Protein AF-A0A1I8HF04-F1 (afdb_monomer_lite)

Foldseek 3Di:
DDDPPPPPPDPPPPPPPPDQLVNVLVVLVVVCVVVVQDLVSLLSNLVSCVSNVHDLVVSVVSLVSSLVSPHPDPVSNVVSVVSNCVVCVVNVNDDDPPPPPPPPPPDDDDD

Structure (mmCIF, N/CA/C/O backbone):
data_AF-A0A1I8HF04-F1
#
_entry.id   AF-A0A1I8HF04-F1
#
loop_
_atom_site.group_PDB
_atom_site.id
_atom_site.type_symbol
_atom_site.label_atom_id
_atom_site.label_alt_id
_atom_site.label_comp_id
_atom_site.label_asym_id
_atom_site.label_entity_id
_atom_site.label_seq_id
_atom_site.pdbx_PDB_ins_code
_atom_site.Cartn_x
_atom_site.Cartn_y
_atom_site.Cartn_z
_atom_site.occupancy
_atom_site.B_iso_or_equiv
_atom_site.auth_seq_id
_atom_site.auth_comp_id
_atom_site.auth_asym_id
_atom_site.auth_atom_id
_atom_site.pdbx_PDB_model_num
ATOM 1 N N . GLN A 1 1 ? 12.000 28.222 30.928 1.00 45.00 1 GLN A N 1
ATOM 2 C CA . GLN A 1 1 ? 10.566 27.927 30.744 1.00 45.00 1 GLN A CA 1
ATOM 3 C C . GLN A 1 1 ? 10.347 27.558 29.289 1.00 45.00 1 GLN A C 1
ATOM 5 O O . GLN A 1 1 ? 10.874 28.218 28.402 1.00 45.00 1 GLN A O 1
ATOM 10 N N . GLU A 1 2 ? 9.708 26.416 29.094 1.00 43.41 2 GLU A N 1
ATOM 11 C CA . GLU A 1 2 ? 9.707 25.580 27.898 1.00 43.41 2 GLU A CA 1
ATOM 12 C C . GLU A 1 2 ? 8.714 26.113 26.850 1.00 43.41 2 GLU A C 1
ATOM 14 O O . GLU A 1 2 ? 7.503 26.043 27.045 1.00 43.41 2 GLU A O 1
ATOM 19 N N . GLN A 1 3 ? 9.204 26.665 25.735 1.00 46.62 3 GLN A N 1
ATOM 20 C CA . GLN A 1 3 ? 8.350 27.036 24.603 1.00 46.62 3 GLN A CA 1
ATOM 21 C C . GLN A 1 3 ? 8.121 25.803 23.728 1.00 46.62 3 GLN A C 1
ATOM 23 O O . GLN A 1 3 ? 8.867 25.523 22.791 1.00 46.62 3 GLN A O 1
ATOM 28 N N . ARG A 1 4 ? 7.074 25.040 24.055 1.00 46.97 4 ARG A N 1
ATOM 29 C CA . ARG A 1 4 ? 6.565 23.952 23.216 1.00 46.97 4 ARG A CA 1
ATOM 30 C C . ARG A 1 4 ? 5.920 24.520 21.956 1.00 46.97 4 ARG A C 1
ATOM 32 O O . ARG A 1 4 ? 4.700 24.646 21.869 1.00 46.97 4 ARG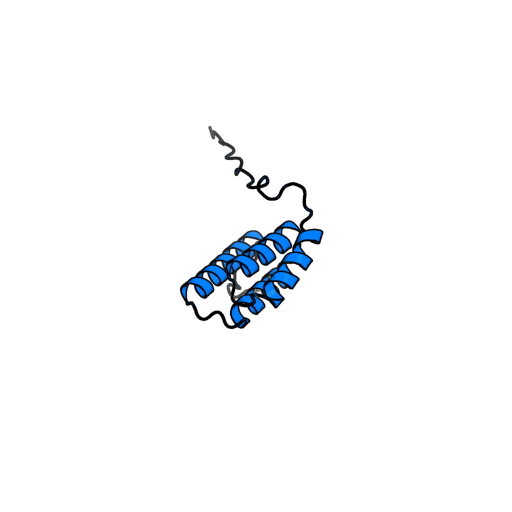 A O 1
ATOM 39 N N . HIS A 1 5 ? 6.751 24.822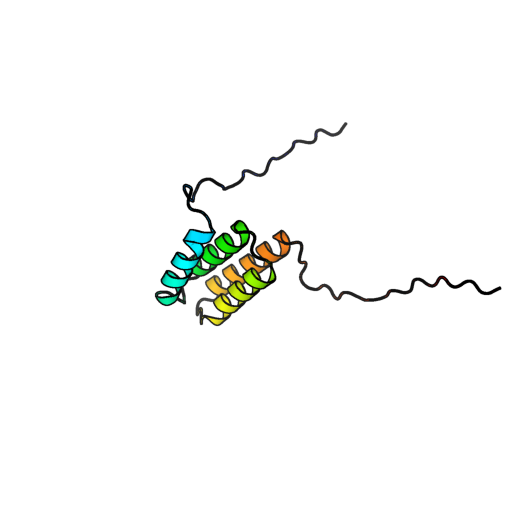 20.961 1.00 47.25 5 HIS A N 1
ATOM 40 C CA . HIS A 1 5 ? 6.319 24.928 19.574 1.00 47.25 5 HIS A CA 1
ATOM 41 C C . HIS A 1 5 ? 5.723 23.578 19.166 1.00 47.25 5 HIS A C 1
ATOM 43 O O . HIS A 1 5 ? 6.427 22.625 18.834 1.00 47.25 5 HIS A O 1
ATOM 49 N N . ARG A 1 6 ? 4.392 23.483 19.249 1.00 51.28 6 ARG A N 1
ATOM 50 C CA . ARG A 1 6 ? 3.610 22.419 18.627 1.00 51.28 6 ARG A CA 1
ATOM 51 C C . ARG A 1 6 ? 3.809 22.520 17.118 1.00 51.28 6 ARG A C 1
ATOM 53 O O . ARG A 1 6 ? 3.033 23.173 16.428 1.00 51.28 6 ARG A O 1
ATOM 60 N N . HIS A 1 7 ? 4.843 21.857 16.610 1.00 45.34 7 HIS A N 1
ATOM 61 C CA . HIS A 1 7 ? 4.908 21.454 15.215 1.00 45.34 7 HIS A CA 1
ATOM 62 C C . HIS A 1 7 ? 3.749 20.489 14.974 1.00 45.34 7 HIS A C 1
ATOM 64 O O . HIS A 1 7 ? 3.834 19.295 15.241 1.00 45.34 7 HIS A O 1
ATOM 70 N N . GLN A 1 8 ? 2.616 21.050 14.559 1.00 41.69 8 GLN A N 1
ATOM 71 C CA . GLN A 1 8 ? 1.525 20.317 13.948 1.00 41.69 8 GLN A CA 1
ATOM 72 C C . GLN A 1 8 ? 2.100 19.705 12.663 1.00 41.69 8 GLN A C 1
ATOM 74 O O . GLN A 1 8 ? 2.462 20.466 11.764 1.00 41.69 8 GLN A O 1
ATOM 79 N N . PRO A 1 9 ? 2.254 18.373 12.555 1.00 49.25 9 PRO A N 1
ATOM 80 C CA . PRO A 1 9 ? 2.661 17.791 11.291 1.00 49.25 9 PRO A CA 1
ATOM 81 C C . PRO A 1 9 ? 1.548 18.081 10.285 1.00 49.25 9 PRO A C 1
ATOM 83 O O . PRO A 1 9 ? 0.395 17.685 10.486 1.00 49.25 9 PRO A O 1
ATOM 86 N N . LEU A 1 10 ? 1.904 18.827 9.238 1.00 45.50 10 LEU A N 1
ATOM 87 C CA . LEU A 1 10 ? 1.105 19.035 8.036 1.00 45.50 10 LEU A CA 1
ATOM 88 C C . LEU A 1 10 ? 0.552 17.674 7.611 1.00 45.50 10 LEU A C 1
ATOM 90 O O . LEU A 1 10 ? 1.309 16.788 7.227 1.00 45.50 10 LEU A O 1
ATOM 94 N N . ARG A 1 11 ? -0.760 17.473 7.756 1.00 46.62 11 ARG A N 1
ATOM 95 C CA . ARG A 1 11 ? -1.439 16.258 7.301 1.00 46.62 11 ARG A CA 1
ATOM 96 C C . ARG A 1 11 ? -1.470 16.316 5.771 1.00 46.62 11 ARG A C 1
ATOM 98 O O . ARG A 1 11 ? -2.184 17.170 5.250 1.00 46.62 11 ARG A O 1
ATOM 105 N N . PRO A 1 12 ? -0.789 15.426 5.028 1.00 43.56 12 PRO A N 1
ATOM 106 C CA . PRO A 1 12 ? -0.997 15.326 3.590 1.00 43.56 12 PRO A CA 1
ATOM 107 C C . PRO A 1 12 ? -2.340 14.619 3.363 1.00 43.56 12 PRO A C 1
ATOM 109 O O . PRO A 1 12 ? -2.407 13.409 3.164 1.00 43.56 12 PRO A O 1
ATOM 112 N N . ARG A 1 13 ? -3.448 15.354 3.502 1.00 46.84 13 ARG A N 1
ATOM 113 C CA . ARG A 1 13 ? -4.814 14.812 3.408 1.00 46.84 13 ARG A CA 1
ATOM 114 C C . ARG A 1 13 ? -5.617 15.416 2.256 1.00 46.84 13 ARG A C 1
ATOM 116 O O . ARG A 1 13 ? -6.833 15.291 2.240 1.00 46.84 13 ARG A O 1
ATOM 123 N N . GLU A 1 14 ? -4.945 16.014 1.274 1.00 42.84 14 GLU A N 1
ATOM 124 C CA . GLU A 1 14 ? -5.617 16.792 0.220 1.00 42.84 14 GLU A CA 1
ATOM 125 C C . GLU A 1 14 ? -5.250 16.397 -1.219 1.00 42.84 14 GLU A C 1
ATOM 127 O O . GLU A 1 14 ? -5.431 17.186 -2.136 1.00 42.84 14 GLU A O 1
ATOM 132 N N . LEU A 1 15 ? -4.775 15.170 -1.467 1.00 46.31 15 LEU A N 1
ATOM 133 C CA . LEU A 1 15 ? -4.474 14.712 -2.840 1.00 46.31 15 LEU A CA 1
ATOM 134 C C . LEU A 1 15 ? -5.321 13.527 -3.316 1.00 46.31 15 LEU A C 1
ATOM 136 O O . LEU A 1 15 ? -5.071 12.956 -4.372 1.00 46.31 15 LEU A O 1
ATOM 140 N N . THR A 1 16 ? -6.361 13.153 -2.576 1.00 46.41 16 THR A N 1
ATOM 141 C CA . THR A 1 16 ? -7.353 12.181 -3.051 1.00 46.41 16 THR A CA 1
ATOM 142 C C . THR A 1 16 ? -8.725 12.758 -2.746 1.00 46.41 16 THR A C 1
ATOM 144 O O . THR A 1 16 ? -9.240 12.594 -1.644 1.00 46.41 16 THR A O 1
ATOM 147 N N . GLY A 1 17 ? -9.257 13.554 -3.677 1.00 43.81 17 GLY A N 1
ATOM 148 C CA . GLY A 1 17 ? -10.506 14.290 -3.498 1.00 43.81 17 GLY A CA 1
ATOM 149 C C . GLY A 1 17 ? -11.652 13.363 -3.108 1.00 43.81 17 GLY A C 1
ATOM 150 O O . GLY A 1 17 ? -12.150 12.627 -3.947 1.00 43.81 17 GLY A O 1
ATOM 151 N N . GLY A 1 18 ? -12.036 13.368 -1.831 1.00 53.06 18 GLY A N 1
ATOM 152 C CA . GLY A 1 18 ? -13.268 12.770 -1.303 1.00 53.06 18 GLY A CA 1
ATOM 153 C C . GLY A 1 18 ? -13.477 11.256 -1.466 1.00 53.06 18 GLY A C 1
ATOM 154 O O . GLY A 1 18 ? -14.415 10.734 -0.869 1.00 53.06 18 GLY A O 1
ATOM 155 N N . VAL A 1 19 ? -12.657 10.534 -2.236 1.00 61.56 19 VAL A N 1
ATOM 156 C CA . VAL A 1 19 ? -12.864 9.101 -2.473 1.00 61.56 19 VAL A CA 1
ATOM 157 C C . VAL A 1 19 ? -12.466 8.322 -1.225 1.00 61.56 19 VAL A C 1
ATOM 159 O O . VAL A 1 19 ? -11.323 8.387 -0.764 1.00 61.56 19 VAL A O 1
ATOM 162 N N . GLN A 1 20 ? -13.421 7.576 -0.671 1.00 67.06 20 GLN A N 1
ATOM 163 C CA . GLN A 1 20 ? -13.181 6.744 0.501 1.00 67.06 20 GLN A CA 1
ATOM 164 C C . GLN A 1 20 ? -12.163 5.652 0.155 1.00 67.06 20 GLN A C 1
ATOM 166 O O . GLN A 1 20 ? -12.234 5.043 -0.912 1.00 67.06 20 GLN A O 1
ATOM 171 N N . ALA A 1 21 ? -11.226 5.373 1.065 1.00 69.31 21 ALA A N 1
ATOM 172 C CA . ALA A 1 21 ? -10.196 4.350 0.862 1.00 69.31 21 ALA A CA 1
ATOM 173 C C . ALA A 1 21 ? -10.800 2.984 0.472 1.00 69.31 21 ALA A C 1
ATOM 175 O O . ALA A 1 21 ? -10.299 2.304 -0.420 1.00 69.31 21 ALA A O 1
ATOM 176 N N . SER A 1 22 ? -11.958 2.647 1.039 1.00 70.75 22 SER A N 1
ATOM 177 C CA . SER A 1 22 ? -12.750 1.457 0.713 1.00 70.75 22 SER A CA 1
ATOM 178 C C . SER A 1 22 ? -13.169 1.349 -0.763 1.00 70.75 22 SER A C 1
ATOM 180 O O . SER A 1 22 ? -13.315 0.238 -1.264 1.00 70.75 22 SER A O 1
ATOM 182 N N . GLN A 1 23 ? -13.315 2.463 -1.485 1.00 79.06 23 GLN A N 1
ATOM 183 C CA . GLN A 1 23 ? -13.623 2.476 -2.922 1.00 79.06 23 GLN A CA 1
ATOM 184 C C . GLN A 1 23 ? -12.368 2.370 -3.800 1.00 79.06 23 GLN A C 1
ATOM 186 O O . GLN A 1 23 ? -12.446 1.905 -4.934 1.00 79.06 23 GLN A O 1
ATOM 191 N N . LEU A 1 24 ? -11.205 2.779 -3.285 1.00 82.38 24 LEU A N 1
ATOM 192 C CA . LEU A 1 24 ? -9.936 2.760 -4.018 1.00 82.38 24 LEU A CA 1
ATOM 193 C C . LEU A 1 24 ? -9.237 1.398 -3.954 1.00 82.38 24 LEU A C 1
ATOM 195 O O . LEU A 1 24 ? -8.609 0.994 -4.929 1.00 82.38 24 LEU A O 1
ATOM 199 N N . LEU A 1 25 ? -9.378 0.662 -2.846 1.00 83.44 25 LEU A N 1
ATOM 200 C CA . LEU A 1 25 ? -8.829 -0.690 -2.693 1.00 83.44 25 LEU A CA 1
ATOM 201 C C . LEU A 1 25 ? -9.157 -1.630 -3.871 1.00 83.44 25 LEU A C 1
ATOM 203 O O . LEU A 1 25 ? -8.221 -2.208 -4.428 1.00 83.44 25 LEU A O 1
ATOM 207 N N . PRO A 1 26 ? -10.427 -1.797 -4.302 1.00 85.44 26 PRO A N 1
ATOM 208 C CA . PRO A 1 26 ? -10.735 -2.667 -5.435 1.00 85.44 26 PRO A CA 1
ATOM 209 C C . PRO A 1 26 ? -10.140 -2.151 -6.751 1.00 85.44 26 PRO A C 1
ATOM 211 O O . PRO A 1 26 ? -9.684 -2.957 -7.555 1.00 85.44 26 PRO A O 1
ATOM 214 N N . LEU A 1 27 ? -10.070 -0.830 -6.957 1.00 85.88 27 LEU A N 1
ATOM 215 C CA . LEU A 1 27 ? -9.464 -0.244 -8.158 1.00 85.88 27 LEU A CA 1
ATOM 216 C C . LEU A 1 27 ? -7.967 -0.555 -8.240 1.00 85.88 27 LEU A C 1
ATOM 218 O O . LEU A 1 27 ? -7.486 -0.974 -9.292 1.00 85.88 27 LEU A O 1
ATOM 222 N N . TYR A 1 28 ? -7.243 -0.426 -7.125 1.00 87.56 28 TYR A N 1
ATOM 223 C CA . TYR A 1 28 ? -5.827 -0.784 -7.066 1.00 87.56 28 TYR A CA 1
ATOM 224 C C . TYR A 1 28 ? -5.597 -2.279 -7.282 1.00 87.56 28 TYR A C 1
ATOM 226 O O . TYR A 1 28 ? -4.670 -2.645 -7.997 1.00 87.56 28 TYR A O 1
ATOM 234 N N . ARG A 1 29 ? -6.458 -3.151 -6.741 1.00 84.94 29 ARG A N 1
ATOM 235 C CA . ARG A 1 29 ? -6.371 -4.603 -6.984 1.00 84.94 29 ARG A CA 1
ATOM 236 C C . ARG A 1 29 ? -6.592 -4.949 -8.459 1.00 84.94 29 ARG A C 1
ATOM 238 O O . ARG A 1 29 ? -5.833 -5.739 -9.012 1.00 84.94 29 ARG A O 1
ATOM 245 N N . THR A 1 30 ? -7.571 -4.326 -9.112 1.00 87.69 30 THR A N 1
ATOM 246 C CA . THR A 1 30 ? -7.810 -4.505 -10.554 1.00 87.69 30 THR A CA 1
ATOM 247 C C . THR A 1 30 ? -6.631 -3.998 -11.388 1.00 87.69 30 THR A C 1
ATOM 249 O O . THR A 1 30 ? -6.188 -4.680 -12.311 1.00 87.69 30 THR A O 1
ATOM 252 N N . ALA A 1 31 ? -6.073 -2.835 -11.040 1.00 87.19 31 ALA A N 1
ATOM 253 C CA . ALA A 1 31 ? -4.892 -2.294 -11.708 1.00 87.19 31 ALA A CA 1
ATOM 254 C C . ALA A 1 31 ? -3.665 -3.205 -11.532 1.00 87.19 31 ALA A C 1
ATOM 256 O O . ALA A 1 31 ? -2.956 -3.464 -12.501 1.00 87.19 31 ALA A O 1
ATOM 257 N N . LEU A 1 32 ? -3.450 -3.757 -10.334 1.00 85.75 32 LEU A N 1
ATOM 258 C CA . LEU A 1 32 ? -2.379 -4.722 -10.057 1.00 85.75 32 LEU A CA 1
ATOM 259 C C . LEU A 1 32 ? -2.553 -6.035 -10.822 1.00 85.75 32 LEU A C 1
ATOM 261 O O . LEU A 1 32 ? -1.562 -6.620 -11.240 1.00 85.75 32 LEU A O 1
ATOM 265 N N . SER A 1 33 ? -3.790 -6.469 -11.081 1.00 85.88 33 SER A N 1
ATOM 266 C CA . SER A 1 33 ? -4.034 -7.625 -11.952 1.00 85.88 33 SER A CA 1
ATOM 267 C C . SER A 1 33 ? -3.547 -7.397 -13.387 1.00 85.88 33 SER A C 1
ATOM 269 O O . SER A 1 33 ? -3.265 -8.367 -14.084 1.00 85.88 33 SER A O 1
ATOM 271 N N . SER A 1 34 ? -3.472 -6.141 -13.837 1.00 86.00 34 SER A N 1
ATOM 272 C CA . SER A 1 34 ? -2.957 -5.779 -15.166 1.00 86.00 34 SER A CA 1
ATOM 273 C C . SER A 1 34 ? -1.463 -5.437 -15.135 1.00 86.00 34 SER A C 1
ATOM 275 O O . SER A 1 34 ? -0.743 -5.718 -16.088 1.00 86.00 34 SER A O 1
ATOM 277 N N . CYS A 1 35 ? -0.994 -4.849 -14.032 1.00 85.38 35 CYS A N 1
ATOM 278 C CA . CYS A 1 35 ? 0.373 -4.366 -13.844 1.00 85.38 35 CYS A CA 1
ATOM 279 C C . CYS A 1 35 ? 0.953 -4.862 -12.503 1.00 85.38 35 CYS A C 1
ATOM 281 O O . CYS A 1 35 ? 1.156 -4.051 -11.592 1.00 85.38 35 CYS A O 1
ATOM 283 N N . PRO A 1 36 ? 1.249 -6.168 -12.362 1.00 82.56 36 PRO A N 1
ATOM 284 C CA . PRO A 1 36 ? 1.673 -6.753 -11.085 1.00 82.56 36 PRO A CA 1
ATOM 285 C C . PRO A 1 36 ? 3.071 -6.299 -10.645 1.00 82.56 36 PRO A C 1
ATOM 287 O O . PRO A 1 36 ? 3.386 -6.346 -9.462 1.00 82.56 36 PRO A O 1
ATOM 290 N N . TYR A 1 37 ? 3.886 -5.797 -11.575 1.00 84.56 37 TYR A N 1
ATOM 291 C CA . TYR A 1 37 ? 5.265 -5.355 -11.333 1.00 84.56 37 TYR A CA 1
ATOM 292 C C . TYR A 1 37 ? 5.390 -3.852 -11.041 1.00 84.56 37 TYR A C 1
ATOM 294 O O . TYR A 1 37 ? 6.487 -3.303 -11.045 1.00 84.56 37 TYR A O 1
ATOM 302 N N . SER A 1 38 ? 4.279 -3.135 -10.857 1.00 86.62 38 SER A N 1
ATOM 303 C CA . SER A 1 38 ? 4.330 -1.697 -10.589 1.00 86.62 38 SER A CA 1
ATOM 304 C C . SER A 1 38 ? 4.443 -1.430 -9.090 1.00 86.62 38 SER A C 1
ATOM 306 O O . SER A 1 38 ? 3.448 -1.489 -8.364 1.00 86.62 38 SER A O 1
ATOM 308 N N . VAL A 1 39 ? 5.640 -1.066 -8.618 1.00 86.50 39 VAL A N 1
ATOM 309 C CA . VAL A 1 39 ? 5.859 -0.669 -7.212 1.00 86.50 39 VAL A CA 1
ATOM 310 C C . VAL A 1 39 ? 4.973 0.488 -6.796 1.00 86.50 39 VAL A C 1
ATOM 312 O O . VAL A 1 39 ? 4.453 0.507 -5.682 1.00 86.50 39 VAL A O 1
ATOM 315 N N . GLN A 1 40 ? 4.746 1.442 -7.695 1.00 87.69 40 GLN A N 1
ATOM 316 C CA . GLN A 1 40 ? 3.897 2.584 -7.399 1.00 87.69 40 GLN A CA 1
ATOM 317 C C . GLN A 1 40 ? 2.461 2.149 -7.067 1.00 87.69 40 GLN A C 1
ATOM 319 O O . GLN A 1 40 ? 1.887 2.660 -6.106 1.00 87.69 40 GLN A O 1
ATOM 324 N N . LEU A 1 41 ? 1.898 1.173 -7.794 1.00 88.75 41 LEU A N 1
ATOM 325 C CA . LEU A 1 41 ? 0.569 0.623 -7.495 1.00 88.75 41 LEU A CA 1
ATOM 326 C C . LEU A 1 41 ? 0.541 -0.125 -6.158 1.00 88.75 41 LEU A C 1
ATOM 328 O O . LEU A 1 41 ? -0.387 0.078 -5.373 1.00 88.75 41 LEU A O 1
ATOM 332 N N . TRP A 1 42 ? 1.570 -0.923 -5.861 1.00 90.56 42 TRP A N 1
ATOM 333 C CA . TRP A 1 42 ? 1.705 -1.592 -4.563 1.00 90.56 42 TRP A CA 1
ATOM 334 C C . TRP A 1 42 ? 1.774 -0.592 -3.405 1.00 90.56 42 TRP A C 1
ATOM 336 O O . TRP A 1 42 ? 1.016 -0.704 -2.442 1.00 90.56 42 TRP A O 1
ATOM 346 N N . CYS A 1 43 ? 2.604 0.445 -3.526 1.00 88.62 43 CYS A N 1
ATOM 347 C CA . CYS A 1 43 ? 2.715 1.514 -2.536 1.00 88.62 43 CYS A CA 1
ATOM 348 C C . CYS A 1 43 ? 1.388 2.248 -2.307 1.00 88.62 43 CYS A C 1
ATOM 350 O O . CYS A 1 43 ? 1.056 2.540 -1.157 1.00 88.62 43 CYS A O 1
ATOM 352 N N . GLN A 1 44 ? 0.625 2.529 -3.370 1.00 89.31 44 GLN A N 1
ATOM 353 C CA . GLN A 1 44 ? -0.692 3.167 -3.266 1.00 89.31 44 GLN A CA 1
ATOM 354 C C . GLN A 1 44 ? -1.725 2.259 -2.587 1.00 89.31 44 GLN A C 1
ATOM 356 O O . GLN A 1 44 ? -2.515 2.745 -1.774 1.00 89.31 44 GLN A O 1
ATOM 361 N N . LEU A 1 45 ? -1.703 0.950 -2.867 1.00 89.19 45 LEU A N 1
ATOM 362 C CA . LEU A 1 45 ? -2.563 -0.028 -2.198 1.00 89.19 45 LEU A CA 1
ATOM 363 C C . LEU A 1 45 ? -2.269 -0.085 -0.691 1.00 89.19 45 LEU A C 1
ATOM 365 O O . LEU A 1 45 ? -3.199 -0.013 0.111 1.00 89.19 45 LEU A O 1
ATOM 369 N N . ILE A 1 46 ? -0.988 -0.142 -0.317 1.00 89.00 46 ILE A N 1
ATOM 370 C CA . ILE A 1 46 ? -0.527 -0.146 1.078 1.00 89.00 46 ILE A CA 1
ATOM 371 C C . ILE A 1 46 ? -0.985 1.128 1.803 1.00 89.00 46 ILE A C 1
ATOM 373 O O . ILE A 1 46 ? -1.648 1.048 2.835 1.00 89.00 46 ILE A O 1
ATOM 377 N N . ASP A 1 47 ? -0.729 2.315 1.241 1.00 87.44 47 ASP A N 1
ATOM 378 C CA . ASP A 1 47 ? -1.201 3.588 1.814 1.00 87.44 47 ASP A CA 1
ATOM 379 C C . ASP A 1 47 ? -2.725 3.642 1.953 1.00 87.44 47 ASP A C 1
ATOM 381 O O . ASP A 1 47 ? -3.270 4.248 2.879 1.00 87.44 47 ASP A O 1
ATOM 385 N N . CYS A 1 48 ? -3.442 3.045 1.004 1.00 87.44 48 CYS A N 1
ATOM 386 C CA . CYS A 1 48 ? -4.891 2.974 1.040 1.00 87.44 48 CYS A CA 1
ATOM 387 C C . CYS A 1 48 ? -5.381 2.086 2.191 1.00 87.44 48 CYS A C 1
ATOM 389 O O . CYS A 1 48 ? -6.273 2.500 2.929 1.00 87.44 48 CYS A O 1
ATOM 391 N N . GLN A 1 49 ? -4.760 0.922 2.405 1.00 87.00 49 GLN A N 1
ATOM 392 C CA . GLN A 1 49 ? -5.058 0.036 3.533 1.00 87.00 49 GLN A CA 1
ATOM 393 C C . GLN A 1 49 ? -4.794 0.721 4.876 1.00 87.00 49 GLN A C 1
ATOM 395 O O . GLN A 1 49 ? -5.676 0.731 5.734 1.00 87.00 49 GLN A O 1
ATOM 400 N N . VAL A 1 50 ? -3.635 1.370 5.028 1.00 85.38 50 VAL A N 1
ATOM 401 C CA . VAL A 1 50 ? -3.284 2.103 6.255 1.00 85.38 50 VAL A CA 1
ATOM 402 C C . VAL A 1 50 ? -4.301 3.209 6.538 1.00 85.38 50 VAL A C 1
ATOM 404 O O . VAL A 1 50 ? -4.838 3.301 7.641 1.00 85.38 50 VAL A O 1
ATOM 407 N N . ARG A 1 51 ? -4.651 4.016 5.528 1.00 83.62 51 ARG A N 1
ATOM 408 C CA . ARG A 1 51 ? -5.668 5.075 5.669 1.00 83.62 51 ARG A CA 1
ATOM 409 C C . ARG A 1 51 ? -7.072 4.536 5.932 1.00 83.62 51 ARG A C 1
ATOM 411 O O . ARG A 1 51 ? -7.856 5.216 6.587 1.00 83.62 51 ARG A O 1
ATOM 418 N N . SER A 1 52 ? -7.389 3.344 5.430 1.00 82.12 52 SER A N 1
ATOM 419 C CA . SER A 1 52 ? -8.661 2.665 5.684 1.00 82.12 52 SER A CA 1
ATOM 420 C C . SER A 1 52 ? -8.759 2.086 7.100 1.00 82.12 52 SER A C 1
ATOM 422 O O . SER A 1 52 ? -9.831 1.608 7.467 1.00 82.12 52 SER A O 1
ATOM 424 N N . GLY A 1 53 ? -7.673 2.101 7.880 1.00 81.81 53 GLY A N 1
ATOM 425 C CA . GLY A 1 53 ? -7.624 1.475 9.200 1.00 81.81 53 GLY A CA 1
ATOM 426 C C . GLY A 1 53 ? -7.452 -0.044 9.149 1.00 81.81 53 GLY A C 1
ATOM 427 O O . GLY A 1 53 ? -7.887 -0.732 10.069 1.00 81.81 53 GLY A O 1
ATOM 428 N N . ALA A 1 54 ? -6.848 -0.578 8.082 1.00 85.38 54 ALA A N 1
ATOM 429 C CA . ALA A 1 54 ? -6.474 -1.988 8.021 1.00 85.38 54 ALA A CA 1
ATOM 430 C C . ALA A 1 54 ? -5.487 -2.337 9.144 1.00 85.38 54 ALA A C 1
ATOM 432 O O . ALA A 1 54 ? -4.703 -1.492 9.594 1.00 85.38 54 ALA A O 1
ATOM 433 N N . THR A 1 55 ? -5.499 -3.593 9.585 1.00 87.94 55 THR A N 1
ATOM 434 C CA . THR A 1 55 ? -4.548 -4.058 10.599 1.00 87.94 55 THR A CA 1
ATOM 435 C C . THR A 1 55 ? -3.147 -4.185 10.005 1.00 87.94 55 THR A C 1
ATOM 437 O O . THR A 1 55 ? -2.985 -4.412 8.802 1.00 87.94 55 THR A O 1
ATOM 440 N N . TRP A 1 56 ? -2.117 -4.084 10.852 1.00 86.81 56 TRP A N 1
ATOM 441 C CA . TRP A 1 56 ? -0.730 -4.284 10.424 1.00 86.81 56 TRP A CA 1
ATOM 442 C C . TRP A 1 56 ? -0.542 -5.614 9.684 1.00 86.81 56 TRP A C 1
ATOM 444 O O . TRP A 1 56 ? 0.123 -5.641 8.658 1.00 86.81 56 TRP A O 1
ATOM 454 N N . SER A 1 57 ? -1.187 -6.695 10.135 1.00 87.81 57 SER A N 1
ATOM 455 C CA . SER A 1 57 ? -1.127 -8.003 9.473 1.00 87.81 57 SER A CA 1
ATOM 456 C C . SER A 1 57 ? -1.561 -7.950 8.005 1.00 87.81 57 SER A C 1
ATOM 458 O O . SER A 1 57 ? -0.907 -8.552 7.163 1.00 87.81 57 SER A O 1
ATOM 460 N N . GLN A 1 58 ? -2.618 -7.199 7.677 1.00 88.81 58 GLN A N 1
ATOM 461 C CA . GLN A 1 58 ? -3.097 -7.056 6.294 1.00 88.81 58 GLN A CA 1
ATOM 462 C C . GLN A 1 58 ? -2.144 -6.218 5.435 1.00 88.81 58 GLN A C 1
ATOM 464 O O . GLN A 1 58 ? -1.910 -6.528 4.266 1.00 88.81 58 GLN A O 1
ATOM 469 N N . VAL A 1 59 ? -1.597 -5.152 6.022 1.00 89.56 59 VAL A N 1
ATOM 470 C CA . VAL A 1 59 ? -0.618 -4.280 5.363 1.00 89.56 59 VAL A CA 1
ATOM 471 C C . VAL A 1 59 ? 0.670 -5.050 5.083 1.00 89.56 59 VAL A C 1
ATOM 473 O O . VAL A 1 59 ? 1.190 -5.011 3.971 1.00 89.56 59 VAL A O 1
ATOM 476 N N . ARG A 1 60 ? 1.144 -5.807 6.073 1.00 89.50 60 ARG A N 1
ATOM 477 C CA . ARG A 1 60 ? 2.305 -6.685 5.980 1.00 89.50 60 ARG A CA 1
ATOM 478 C C . ARG A 1 60 ? 2.126 -7.740 4.889 1.00 89.50 60 ARG A C 1
ATOM 480 O O . ARG A 1 60 ? 2.991 -7.837 4.029 1.00 89.50 60 ARG A O 1
ATOM 487 N N . ASP A 1 61 ? 1.005 -8.460 4.886 1.00 90.75 61 ASP A N 1
ATOM 488 C CA . ASP A 1 61 ? 0.691 -9.467 3.860 1.00 90.75 61 ASP A CA 1
ATOM 489 C C . ASP A 1 61 ? 0.740 -8.865 2.445 1.00 90.75 61 ASP A C 1
ATOM 491 O O . ASP A 1 61 ? 1.314 -9.435 1.522 1.00 90.75 61 ASP A O 1
ATOM 495 N N . THR A 1 62 ? 0.246 -7.633 2.297 1.00 89.88 62 THR A N 1
ATOM 496 C CA . THR A 1 62 ? 0.281 -6.900 1.025 1.00 89.88 62 THR A CA 1
ATOM 497 C C . THR A 1 62 ? 1.705 -6.493 0.624 1.00 89.88 62 THR A C 1
ATOM 499 O O . THR A 1 62 ? 2.060 -6.603 -0.549 1.00 89.88 62 THR A O 1
ATOM 502 N N . CYS A 1 63 ? 2.542 -6.058 1.571 1.00 88.62 63 CYS A N 1
ATOM 503 C CA . CYS A 1 63 ? 3.967 -5.805 1.329 1.00 88.62 63 CYS A CA 1
ATOM 504 C C . CYS A 1 63 ? 4.708 -7.089 0.923 1.00 88.62 63 CYS A C 1
ATOM 506 O O . CYS A 1 63 ? 5.502 -7.071 -0.016 1.00 88.62 63 CYS A O 1
ATOM 508 N N . GLU A 1 64 ? 4.438 -8.208 1.597 1.00 89.56 64 GLU A N 1
ATOM 509 C CA . GLU A 1 64 ? 5.028 -9.510 1.273 1.00 89.56 64 GLU A CA 1
ATOM 510 C C . GLU A 1 64 ? 4.585 -9.983 -0.116 1.00 89.56 64 GLU A C 1
ATOM 512 O O . GLU A 1 64 ? 5.421 -10.420 -0.907 1.00 89.56 64 GLU A O 1
ATOM 517 N N . ALA A 1 65 ? 3.309 -9.817 -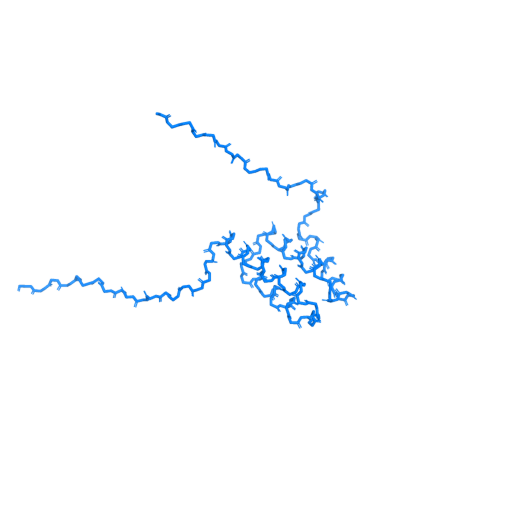0.472 1.00 89.69 65 ALA A N 1
ATOM 518 C CA . ALA A 1 65 ? 2.807 -10.098 -1.814 1.00 89.69 65 ALA A CA 1
ATOM 519 C C . ALA A 1 65 ? 3.484 -9.222 -2.882 1.00 89.69 65 ALA A C 1
ATOM 521 O O . ALA A 1 65 ? 3.824 -9.723 -3.952 1.00 89.69 65 ALA A O 1
ATOM 522 N N . ALA A 1 66 ? 3.743 -7.944 -2.585 1.00 88.12 66 ALA A N 1
ATOM 523 C CA . ALA A 1 66 ? 4.477 -7.052 -3.480 1.00 88.12 66 ALA A CA 1
ATOM 524 C C . ALA A 1 66 ? 5.912 -7.544 -3.716 1.00 88.12 66 ALA A C 1
ATOM 526 O O . ALA A 1 66 ? 6.355 -7.632 -4.859 1.00 88.12 66 ALA A O 1
ATOM 527 N N . LEU A 1 67 ? 6.620 -7.938 -2.656 1.00 85.62 67 LEU A N 1
ATOM 528 C CA . LEU A 1 67 ? 7.976 -8.488 -2.755 1.00 85.62 67 LEU A CA 1
ATOM 529 C C . LEU A 1 67 ? 8.005 -9.831 -3.508 1.00 85.62 67 LEU A C 1
ATOM 531 O O . LEU A 1 67 ? 8.943 -10.094 -4.256 1.00 85.62 67 LEU A O 1
ATOM 535 N N . ASN A 1 68 ? 6.956 -10.646 -3.370 1.00 86.75 68 ASN A N 1
ATOM 536 C CA . ASN A 1 68 ? 6.799 -11.916 -4.087 1.00 86.75 68 ASN A CA 1
ATOM 537 C C . ASN A 1 68 ? 6.195 -11.770 -5.496 1.00 86.75 68 ASN A C 1
ATOM 539 O O . ASN A 1 68 ? 6.119 -12.754 -6.227 1.00 86.75 68 ASN A O 1
ATOM 543 N N . SER A 1 69 ? 5.797 -10.564 -5.916 1.00 83.12 69 SER A N 1
ATOM 544 C CA . SER A 1 69 ? 5.192 -10.325 -7.239 1.00 83.12 69 SER A CA 1
ATOM 545 C C . SER A 1 69 ? 6.177 -10.467 -8.405 1.00 83.12 69 SER A C 1
ATOM 547 O O . SER A 1 69 ? 5.778 -10.383 -9.565 1.00 83.12 69 SER A O 1
ATOM 549 N N . GLY A 1 70 ? 7.458 -10.712 -8.107 1.00 77.50 70 GLY A N 1
ATOM 550 C CA . GLY A 1 70 ? 8.515 -10.833 -9.102 1.00 77.50 70 GLY A CA 1
ATOM 551 C C . GLY A 1 70 ? 9.001 -9.472 -9.578 1.00 77.50 70 GLY A C 1
ATOM 552 O O . GLY A 1 70 ? 9.205 -9.279 -10.765 1.00 77.50 70 GLY A O 1
ATOM 553 N N . LEU A 1 71 ? 9.154 -8.497 -8.682 1.00 78.81 71 LEU A N 1
ATOM 554 C CA . LEU A 1 71 ? 9.841 -7.248 -9.010 1.00 78.81 71 LEU A CA 1
ATOM 555 C C . LEU A 1 71 ? 11.313 -7.546 -9.307 1.00 78.81 71 LEU A C 1
ATOM 557 O O . LEU A 1 71 ? 12.001 -8.155 -8.497 1.00 78.81 71 LEU A O 1
ATOM 561 N N . HIS A 1 72 ? 11.794 -7.127 -10.477 1.00 76.00 72 HIS A N 1
ATOM 562 C CA . HIS A 1 72 ? 13.161 -7.422 -10.927 1.00 76.00 72 HIS A CA 1
ATOM 563 C C . HIS A 1 72 ? 14.164 -6.321 -10.570 1.00 76.00 72 HIS A C 1
ATOM 565 O O . HIS A 1 72 ? 15.369 -6.519 -10.693 1.00 76.00 72 HIS A O 1
ATOM 571 N N . ARG A 1 73 ? 13.681 -5.137 -10.185 1.00 84.75 73 ARG A N 1
ATOM 572 C CA . ARG A 1 73 ? 14.528 -3.986 -9.875 1.00 84.75 73 ARG A CA 1
ATOM 573 C C . ARG A 1 73 ? 14.834 -3.956 -8.384 1.00 84.75 73 ARG A C 1
ATOM 575 O O . ARG A 1 73 ? 13.928 -3.904 -7.562 1.00 84.75 73 ARG A O 1
ATOM 582 N N . GLU A 1 74 ? 16.118 -3.957 -8.048 1.00 85.12 74 GLU A N 1
ATOM 583 C CA . GLU A 1 74 ? 16.577 -3.889 -6.656 1.00 85.12 74 GLU A CA 1
ATOM 584 C C . GLU A 1 74 ? 16.128 -2.594 -5.967 1.00 85.12 74 GLU A C 1
ATOM 586 O O . GLU A 1 74 ? 15.683 -2.640 -4.826 1.00 85.12 74 GLU A O 1
ATOM 591 N N . ASP A 1 75 ? 16.138 -1.470 -6.688 1.00 87.12 75 ASP A N 1
ATOM 592 C CA . ASP A 1 75 ? 15.658 -0.161 -6.212 1.00 87.12 75 ASP A CA 1
ATOM 593 C C . ASP A 1 75 ? 14.176 -0.207 -5.785 1.00 87.12 75 ASP A C 1
ATOM 595 O O . ASP A 1 75 ? 13.774 0.296 -4.739 1.00 87.12 75 ASP A O 1
ATOM 599 N N . ASP A 1 76 ? 13.366 -0.903 -6.581 1.00 86.62 76 ASP A N 1
ATOM 600 C CA . ASP A 1 76 ? 11.935 -1.109 -6.361 1.00 86.62 76 ASP A CA 1
ATOM 601 C C . ASP A 1 76 ? 11.673 -2.001 -5.130 1.00 86.62 76 ASP A C 1
ATOM 603 O O . ASP A 1 76 ? 10.767 -1.743 -4.330 1.00 86.62 76 ASP A O 1
ATOM 607 N N . ILE A 1 77 ? 12.498 -3.037 -4.949 1.00 86.38 77 ILE A N 1
ATOM 608 C CA . ILE A 1 77 ? 12.469 -3.919 -3.775 1.00 86.38 77 ILE A CA 1
ATOM 609 C C . ILE A 1 77 ? 12.873 -3.145 -2.512 1.00 86.38 77 ILE A C 1
ATOM 611 O O . ILE A 1 77 ? 12.218 -3.284 -1.475 1.00 86.38 77 ILE A O 1
ATOM 615 N N . ASP A 1 78 ? 13.923 -2.324 -2.583 1.00 88.81 78 ASP A N 1
ATOM 616 C CA . ASP A 1 78 ? 14.397 -1.518 -1.456 1.00 88.81 78 ASP A CA 1
ATOM 617 C C . ASP A 1 78 ? 13.362 -0.466 -1.035 1.00 88.81 78 ASP A C 1
ATOM 619 O O . ASP A 1 78 ? 13.026 -0.349 0.148 1.00 88.81 78 ASP A O 1
ATOM 623 N N . ALA A 1 79 ? 12.741 0.208 -2.007 1.00 88.19 79 ALA A N 1
ATOM 624 C CA . ALA A 1 79 ? 11.657 1.152 -1.759 1.00 88.19 79 ALA A CA 1
ATOM 625 C C . ALA A 1 79 ? 10.475 0.496 -1.021 1.00 88.19 79 ALA A C 1
ATOM 627 O O . ALA A 1 79 ? 9.930 1.079 -0.077 1.00 88.19 79 ALA A O 1
ATOM 628 N N . LEU A 1 80 ? 10.093 -0.733 -1.395 1.00 88.19 80 LEU A N 1
ATOM 629 C CA . LEU A 1 80 ? 9.042 -1.489 -0.704 1.00 88.19 80 LEU A CA 1
ATOM 630 C C . LEU A 1 80 ? 9.444 -1.918 0.707 1.00 88.19 80 LEU A C 1
ATOM 632 O O . LEU A 1 80 ? 8.625 -1.827 1.621 1.00 88.19 80 LEU A O 1
ATOM 636 N N . ARG A 1 81 ? 10.691 -2.351 0.912 1.00 87.50 81 ARG A N 1
ATOM 637 C CA . ARG A 1 81 ? 11.206 -2.701 2.247 1.00 87.50 81 ARG A CA 1
ATOM 638 C C . ARG A 1 81 ? 11.227 -1.490 3.170 1.00 87.50 81 ARG A C 1
ATOM 640 O O . ARG A 1 81 ? 10.730 -1.562 4.293 1.00 87.50 81 ARG A O 1
ATOM 647 N N . THR A 1 82 ? 11.714 -0.359 2.671 1.00 88.25 82 THR A N 1
ATOM 648 C CA . THR A 1 82 ? 11.711 0.920 3.386 1.00 88.25 82 THR A CA 1
ATOM 649 C C . THR A 1 82 ? 10.285 1.347 3.723 1.00 88.25 82 THR A C 1
ATOM 651 O O . THR A 1 82 ? 9.987 1.729 4.857 1.00 88.25 82 THR A O 1
ATOM 654 N N . LYS A 1 83 ? 9.357 1.211 2.768 1.00 86.75 83 LYS A N 1
ATOM 655 C CA . LYS A 1 83 ? 7.934 1.477 2.993 1.00 86.75 83 LYS A CA 1
ATOM 656 C C . LYS A 1 83 ? 7.343 0.570 4.072 1.00 86.75 83 LYS A C 1
ATOM 658 O O . LYS A 1 83 ? 6.647 1.070 4.952 1.00 86.75 83 LYS A O 1
ATOM 663 N N . MET A 1 84 ? 7.640 -0.727 4.039 1.00 87.62 84 MET A N 1
ATOM 664 C CA . MET A 1 84 ? 7.203 -1.686 5.050 1.00 87.62 84 MET A CA 1
ATOM 665 C C . MET A 1 84 ? 7.725 -1.313 6.442 1.00 87.62 84 MET A C 1
ATOM 667 O O . MET A 1 84 ? 6.940 -1.315 7.386 1.00 87.62 84 MET A O 1
ATOM 671 N N . GLY A 1 85 ? 8.998 -0.922 6.567 1.00 85.31 85 GLY A N 1
ATOM 672 C CA . GLY A 1 85 ? 9.579 -0.446 7.827 1.00 85.31 85 GLY A CA 1
ATOM 673 C C . GLY A 1 85 ? 8.902 0.822 8.354 1.00 85.31 85 GLY A C 1
ATOM 674 O O . GLY A 1 85 ? 8.526 0.885 9.523 1.00 85.31 85 GLY A O 1
ATOM 675 N N . ASN A 1 86 ? 8.648 1.801 7.481 1.00 86.75 86 ASN A N 1
ATOM 676 C CA . ASN A 1 86 ? 7.927 3.025 7.844 1.00 86.75 86 ASN A CA 1
ATOM 677 C C . ASN A 1 86 ? 6.491 2.734 8.304 1.00 86.75 86 ASN A C 1
ATOM 679 O O . ASN A 1 86 ? 6.008 3.339 9.262 1.00 86.75 86 ASN A O 1
ATOM 683 N N . CYS A 1 87 ? 5.805 1.799 7.640 1.00 83.62 87 CYS A N 1
ATOM 684 C CA . CYS A 1 87 ? 4.489 1.346 8.069 1.00 83.62 87 CYS A CA 1
ATOM 685 C C . CYS A 1 87 ? 4.575 0.623 9.422 1.00 83.62 87 CYS A C 1
ATOM 687 O O . CYS A 1 87 ? 3.832 0.989 10.321 1.00 83.62 87 CYS A O 1
ATOM 689 N N . ALA A 1 88 ? 5.501 -0.317 9.621 1.00 82.75 88 ALA A N 1
ATOM 690 C CA . ALA A 1 88 ? 5.678 -1.012 10.901 1.00 82.75 88 ALA A CA 1
ATOM 691 C C . ALA A 1 88 ? 5.876 -0.020 12.061 1.00 82.75 88 ALA A C 1
ATOM 693 O O . ALA A 1 88 ? 5.151 -0.070 13.057 1.00 82.75 88 ALA A O 1
ATOM 694 N N . ALA A 1 89 ? 6.762 0.964 11.867 1.00 83.81 89 ALA A N 1
ATOM 695 C CA . ALA A 1 89 ? 7.006 2.040 12.823 1.00 83.81 89 ALA A CA 1
ATOM 696 C C . ALA A 1 89 ? 5.742 2.870 13.113 1.00 83.81 89 ALA A C 1
ATOM 698 O O . ALA A 1 89 ? 5.466 3.191 14.267 1.00 83.81 89 ALA A O 1
ATOM 699 N N . ALA A 1 90 ? 4.931 3.179 12.093 1.00 81.56 90 ALA A N 1
ATOM 700 C CA . ALA A 1 90 ? 3.667 3.899 12.265 1.00 81.56 90 ALA A CA 1
ATOM 701 C C . ALA A 1 90 ? 2.616 3.106 13.064 1.00 81.56 90 ALA A C 1
ATOM 703 O O . ALA A 1 90 ? 1.787 3.709 13.744 1.00 81.56 90 ALA A O 1
ATOM 704 N N . TYR A 1 91 ? 2.656 1.773 13.005 1.00 80.81 91 TYR A N 1
ATOM 705 C CA . TYR A 1 91 ? 1.807 0.889 13.812 1.00 80.81 91 TYR A CA 1
ATOM 706 C C . TYR A 1 91 ? 2.393 0.598 15.203 1.00 80.81 91 TYR A C 1
ATOM 708 O O . TYR A 1 91 ? 1.778 -0.140 15.971 1.00 80.81 91 TYR A O 1
ATOM 716 N N . GLY A 1 92 ? 3.558 1.161 15.546 1.00 77.56 92 GLY A N 1
ATOM 717 C CA . GLY A 1 92 ? 4.254 0.860 16.799 1.00 77.56 92 GLY A CA 1
ATOM 718 C C . GLY A 1 92 ?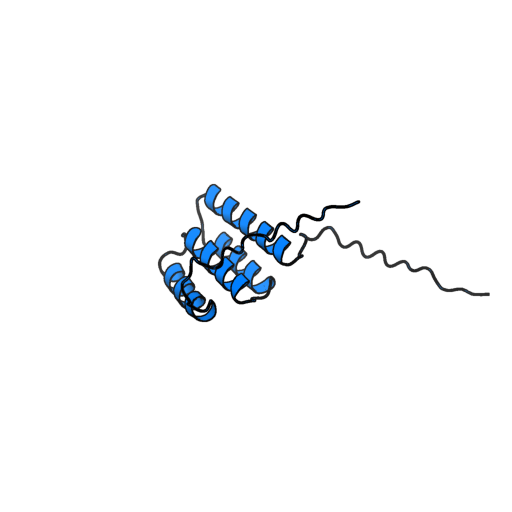 4.768 -0.579 16.872 1.00 77.56 92 GLY A C 1
ATOM 719 O O . GLY A 1 92 ? 5.060 -1.073 17.956 1.00 77.56 92 GLY A O 1
ATOM 720 N N . VAL A 1 93 ? 4.860 -1.259 15.726 1.00 71.75 93 VAL A N 1
ATOM 721 C CA . VAL A 1 93 ? 5.465 -2.581 15.618 1.00 71.75 93 VAL A CA 1
ATOM 722 C C . VAL A 1 93 ? 6.946 -2.350 15.381 1.00 71.75 93 VAL A C 1
ATOM 724 O O . VAL A 1 93 ? 7.38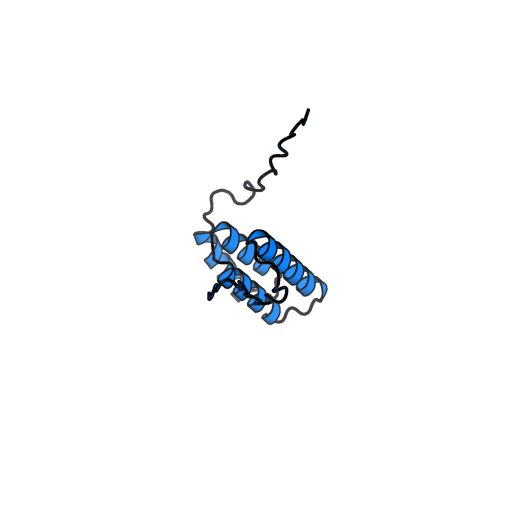4 -2.141 14.250 1.00 71.75 93 VAL A O 1
ATOM 727 N N . SER A 1 94 ? 7.725 -2.359 16.458 1.00 51.34 94 SER A N 1
ATOM 728 C CA . SER A 1 94 ? 9.156 -2.596 16.327 1.00 51.34 94 SER A CA 1
ATOM 729 C C . SER A 1 94 ? 9.328 -3.959 15.657 1.00 51.34 94 SER A C 1
ATOM 731 O O . SER A 1 94 ? 8.611 -4.911 15.985 1.00 51.34 94 SER A O 1
ATOM 733 N N . CYS A 1 95 ? 10.260 -4.069 14.703 1.00 46.50 95 CYS A N 1
ATOM 734 C CA . CYS A 1 95 ? 10.822 -5.370 14.331 1.00 46.50 95 CYS A CA 1
ATOM 735 C C . CYS A 1 95 ? 11.066 -6.154 15.627 1.00 46.50 95 CYS A C 1
ATOM 737 O O . CYS A 1 95 ? 11.434 -5.498 16.601 1.00 46.50 95 CYS A O 1
ATOM 739 N N . PRO A 1 96 ? 10.835 -7.478 15.686 1.00 46.03 96 PRO A N 1
ATOM 740 C CA . PRO A 1 96 ? 11.062 -8.227 16.912 1.00 46.03 96 PRO A CA 1
ATOM 741 C C . PRO A 1 96 ? 12.539 -8.089 17.303 1.00 46.03 96 PRO A C 1
ATOM 743 O O . PRO A 1 96 ? 13.386 -8.854 16.855 1.00 46.03 96 PRO A O 1
ATOM 746 N N . GLU A 1 97 ? 12.858 -7.079 18.110 1.00 45.28 97 GLU A N 1
ATOM 747 C CA . GLU A 1 97 ? 13.854 -7.219 19.145 1.00 45.28 97 GLU A CA 1
ATOM 748 C C . GLU A 1 97 ? 13.304 -8.354 19.986 1.00 45.28 97 GLU A C 1
ATOM 750 O O . GLU A 1 97 ? 12.206 -8.246 20.531 1.00 45.28 97 GLU A O 1
ATOM 755 N N . GLU A 1 98 ? 13.992 -9.490 19.885 1.00 43.31 98 GLU A N 1
ATOM 756 C CA . GLU A 1 98 ? 14.042 -10.564 20.864 1.00 43.31 98 GLU A CA 1
ATOM 757 C C . GLU A 1 98 ? 13.315 -10.157 22.149 1.00 43.31 98 GLU A C 1
ATOM 759 O O . GLU A 1 98 ? 13.872 -9.487 23.017 1.00 43.31 98 GLU A O 1
ATOM 764 N N . SER A 1 99 ? 12.020 -10.479 22.213 1.00 43.47 99 SER A N 1
ATOM 765 C CA . SER A 1 99 ? 11.232 -10.322 23.425 1.00 43.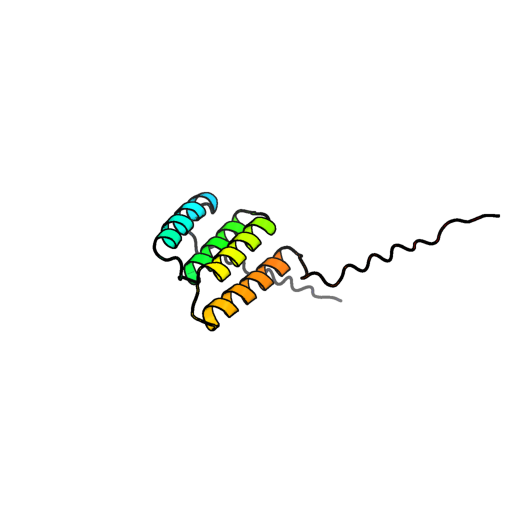47 99 SER A CA 1
ATOM 766 C C . SER A 1 99 ? 11.784 -11.377 24.367 1.00 43.47 99 SER A C 1
ATOM 768 O O . SER A 1 99 ? 11.338 -12.519 24.360 1.00 43.47 99 SER A O 1
ATOM 770 N N . GLY A 1 100 ? 12.858 -11.017 25.067 1.00 46.12 100 GLY A N 1
ATOM 771 C CA . GLY A 1 100 ? 13.371 -11.748 26.202 1.00 46.12 100 GLY A CA 1
ATOM 772 C C . GLY A 1 100 ? 12.284 -11.743 27.260 1.00 46.12 100 GLY A C 1
ATOM 773 O O . GLY A 1 100 ? 12.165 -10.800 28.039 1.00 46.12 100 GLY A O 1
ATOM 774 N N . ASP A 1 101 ? 11.460 -12.782 27.239 1.00 54.66 101 ASP A N 1
ATOM 775 C CA . ASP A 1 101 ? 10.758 -13.272 28.409 1.00 54.66 101 ASP A CA 1
ATOM 776 C C . ASP A 1 101 ? 11.809 -13.585 29.490 1.00 54.66 101 ASP A C 1
ATOM 778 O O . ASP A 1 101 ? 12.352 -14.684 29.542 1.00 54.66 101 ASP A O 1
ATOM 782 N N . ASP A 1 102 ? 12.118 -12.616 30.349 1.00 51.12 102 ASP A N 1
ATOM 783 C CA . ASP A 1 102 ? 12.616 -12.898 31.697 1.00 51.12 102 ASP A CA 1
ATOM 784 C C . ASP A 1 102 ? 11.673 -12.223 32.695 1.00 51.12 102 ASP A C 1
ATOM 786 O O . ASP A 1 102 ? 11.953 -11.206 33.331 1.00 51.12 102 ASP A O 1
ATOM 790 N N . ASP A 1 103 ? 10.468 -12.787 32.763 1.00 52.91 103 ASP A N 1
ATOM 791 C CA . ASP A 1 103 ? 9.585 -12.629 33.908 1.00 52.91 103 ASP A CA 1
ATOM 792 C C . ASP A 1 103 ? 10.194 -13.427 35.074 1.00 52.91 103 ASP A C 1
ATOM 794 O O . ASP A 1 103 ? 9.893 -14.599 35.295 1.00 52.91 103 ASP A O 1
ATOM 798 N N . VAL A 1 104 ? 11.114 -12.801 35.810 1.00 59.62 104 VAL A N 1
ATOM 799 C CA . VAL A 1 104 ? 11.470 -13.224 37.168 1.00 59.62 104 VAL A CA 1
ATOM 800 C C . VAL A 1 104 ? 11.070 -12.108 38.119 1.00 59.62 104 VAL A C 1
ATOM 802 O O . VAL A 1 104 ? 11.889 -11.391 38.696 1.00 59.62 104 VAL A O 1
ATOM 805 N N . ILE A 1 105 ? 9.762 -11.978 38.344 1.00 52.91 105 ILE A N 1
ATOM 806 C CA . ILE A 1 105 ? 9.287 -11.376 39.589 1.00 52.91 105 ILE A CA 1
ATOM 807 C C . ILE A 1 105 ? 9.452 -12.433 40.684 1.00 52.91 105 ILE A C 1
ATOM 809 O O . ILE A 1 105 ? 8.526 -13.155 41.051 1.00 52.91 105 ILE A O 1
ATOM 813 N N . ALA A 1 106 ? 10.667 -12.525 41.228 1.00 58.28 106 ALA A N 1
ATOM 814 C CA . ALA A 1 106 ? 10.917 -13.209 42.488 1.00 58.28 106 ALA A CA 1
ATOM 815 C C . ALA A 1 106 ? 10.227 -12.428 43.618 1.00 58.28 106 ALA A C 1
ATOM 817 O O . ALA A 1 106 ? 10.794 -11.546 44.260 1.00 58.28 106 ALA A O 1
ATOM 818 N N . SER A 1 107 ? 8.958 -12.736 43.854 1.00 54.56 107 SER A N 1
ATOM 819 C CA . SER A 1 107 ? 8.261 -12.398 45.089 1.00 54.56 107 SER A CA 1
ATOM 820 C C . SER A 1 107 ? 7.456 -13.603 45.536 1.00 54.56 107 SER A C 1
ATOM 822 O O . SER A 1 107 ? 6.293 -13.785 45.195 1.00 54.56 107 SER A O 1
ATOM 824 N N . SER A 1 108 ? 8.100 -14.446 46.334 1.00 58.72 108 SER A N 1
ATOM 825 C CA . SER A 1 108 ? 7.412 -15.302 47.290 1.00 58.72 108 SER A CA 1
ATOM 826 C C . SER A 1 108 ? 8.258 -15.374 48.550 1.00 58.72 108 SER A C 1
ATOM 828 O O . SER A 1 108 ? 9.221 -16.125 48.654 1.00 58.72 108 SER A O 1
ATOM 830 N N . ASN A 1 109 ? 7.880 -14.507 49.488 1.00 55.09 109 ASN A N 1
ATOM 831 C CA . ASN A 1 109 ? 8.178 -14.637 50.903 1.00 55.09 109 ASN A CA 1
ATOM 832 C C . ASN A 1 109 ? 7.770 -16.033 51.386 1.00 55.09 109 ASN A C 1
ATOM 834 O O . ASN A 1 109 ? 6.595 -16.385 51.282 1.00 55.09 109 ASN A O 1
ATOM 838 N N . GLN A 1 110 ? 8.687 -16.764 52.013 1.00 48.03 110 GLN A N 1
ATOM 839 C CA . GLN A 1 110 ? 8.326 -17.741 53.036 1.00 48.03 110 GLN A CA 1
ATOM 840 C C . GLN A 1 110 ? 9.286 -17.617 54.222 1.00 48.03 110 GLN A C 1
ATOM 842 O O . GLN A 1 110 ? 10.436 -18.030 54.136 1.00 48.03 110 GLN A O 1
ATOM 847 N N . SER A 1 111 ? 8.711 -17.031 55.281 1.00 47.38 111 SER A N 1
ATOM 848 C CA . SER A 1 111 ? 8.891 -17.295 56.720 1.00 47.38 111 SER A CA 1
ATOM 849 C C . SER A 1 111 ? 10.244 -17.059 57.384 1.00 47.38 111 SER A C 1
ATOM 851 O O . SER A 1 111 ? 11.198 -17.821 57.139 1.00 47.38 111 SER A O 1
#

Secondary structure (DSSP, 8-state):
--------------SS-S--HHHHHHHHHHHHHH-TT-HHHHHHHHHHHHHTT--HHHHHHHHHHHHHT----HHHHHHHHHHHHHHHHHTT-------------------

pLDDT: mean 72.97, std 17.73, range [41.69, 90.75]

Radius of gyration: 20.19 Å; chains: 1; bounding box: 30×46×72 Å

Sequence (111 aa):
QEQRHRHQPLRPRELTGGVQASQLLPLYRTALSSCPYSVQLWCQLIDCQVRSGATWSQVRDTCEAALNSGLHREDDIDALRTKMGNCAAAYGVSCPEESGDDDVIASSNQS

Organism: NCBI:txid282301